Protein AF-A0A4Y8CEU1-F1 (afdb_monomer_lite)

Foldseek 3Di:
DAPPPVVPVVVVVVVVCVVVVLDDDDYPVDDDVVVVVVCVVPDPCVVSVVVVVVVDDPPPVVVVVVVVVVVVVVVVD

Structure (mmCIF, N/CA/C/O backbone):
data_AF-A0A4Y8CEU1-F1
#
_entry.id   AF-A0A4Y8CEU1-F1
#
loop_
_atom_site.group_PDB
_atom_site.id
_atom_site.type_symbol
_atom_site.label_atom_id
_atom_site.label_alt_id
_atom_site.label_comp_id
_atom_site.label_asym_id
_atom_site.label_entity_id
_atom_site.label_seq_id
_atom_site.pdbx_PDB_ins_code
_atom_site.Cartn_x
_atom_site.Cartn_y
_atom_site.Cartn_z
_atom_site.occupancy
_atom_site.B_iso_or_equiv
_atom_site.auth_seq_id
_atom_site.auth_comp_id
_atom_site.auth_asym_id
_atom_site.auth_atom_id
_atom_site.pdbx_PDB_model_num
ATOM 1 N N . PRO A 1 1 ? 5.841 2.469 7.879 1.00 90.00 1 PRO A N 1
ATOM 2 C CA . PRO A 1 1 ? 7.239 2.477 7.375 1.00 90.00 1 PRO A CA 1
ATOM 3 C C . PRO A 1 1 ? 8.255 2.363 8.515 1.00 90.00 1 PRO A C 1
ATOM 5 O O . PRO A 1 1 ? 8.033 2.976 9.561 1.00 90.00 1 PRO A O 1
ATOM 8 N N . TYR A 1 2 ? 9.330 1.590 8.320 1.00 84.69 2 TYR A N 1
ATOM 9 C CA . TYR A 1 2 ? 10.429 1.481 9.283 1.00 84.69 2 TYR A CA 1
ATOM 10 C C . TYR A 1 2 ? 11.259 2.780 9.280 1.00 84.69 2 TYR A C 1
ATOM 12 O O . TYR A 1 2 ? 11.762 3.165 8.222 1.00 84.69 2 TYR A O 1
ATOM 20 N N . PRO A 1 3 ? 11.411 3.474 10.423 1.00 76.25 3 PRO A N 1
ATOM 21 C CA . PRO A 1 3 ? 11.980 4.825 10.468 1.00 76.25 3 PRO A CA 1
ATOM 22 C C . PRO A 1 3 ? 13.474 4.884 10.123 1.00 76.25 3 PRO A C 1
ATOM 24 O O . PRO A 1 3 ? 13.957 5.938 9.724 1.00 76.25 3 PRO A O 1
ATOM 27 N N . TYR A 1 4 ? 14.196 3.765 10.229 1.00 80.50 4 TYR A N 1
ATOM 28 C CA . TYR A 1 4 ? 15.626 3.689 9.906 1.00 80.50 4 TYR A CA 1
ATOM 29 C C . TYR A 1 4 ? 15.895 3.123 8.504 1.00 80.50 4 TYR A C 1
ATOM 31 O O . TYR A 1 4 ? 17.035 2.810 8.164 1.00 80.50 4 TYR A O 1
ATOM 39 N N . ALA A 1 5 ? 14.860 2.972 7.669 1.00 79.94 5 ALA A N 1
ATOM 40 C CA . ALA A 1 5 ? 15.051 2.613 6.271 1.00 79.94 5 ALA A CA 1
ATOM 41 C C . ALA A 1 5 ? 15.872 3.701 5.561 1.00 79.94 5 ALA A C 1
ATOM 43 O O . ALA A 1 5 ? 15.594 4.896 5.704 1.00 79.94 5 ALA A O 1
ATOM 44 N N . ALA A 1 6 ? 16.862 3.285 4.765 1.00 83.69 6 ALA A N 1
ATOM 45 C CA . ALA A 1 6 ? 17.724 4.201 4.025 1.00 83.69 6 ALA A CA 1
ATOM 46 C C . ALA A 1 6 ? 16.892 5.250 3.269 1.00 83.69 6 ALA A C 1
ATOM 48 O O . ALA A 1 6 ? 15.968 4.906 2.527 1.00 83.69 6 ALA A O 1
ATOM 49 N N . LYS A 1 7 ? 17.204 6.533 3.506 1.00 84.06 7 LYS A N 1
ATOM 50 C CA . LYS A 1 7 ? 16.560 7.704 2.882 1.00 84.06 7 LYS A CA 1
ATOM 51 C C . LYS A 1 7 ? 15.022 7.710 2.957 1.00 84.06 7 LYS A C 1
ATOM 53 O O . LYS A 1 7 ? 14.369 8.332 2.124 1.00 84.06 7 LYS A O 1
ATOM 58 N N . ASN A 1 8 ? 14.432 7.016 3.933 1.00 87.62 8 ASN A N 1
ATOM 59 C CA . ASN A 1 8 ? 12.984 6.907 4.096 1.00 87.62 8 ASN A CA 1
ATOM 60 C C . ASN A 1 8 ? 12.261 6.325 2.854 1.00 87.62 8 ASN A C 1
ATOM 62 O O . ASN A 1 8 ? 11.094 6.629 2.606 1.00 87.62 8 ASN A O 1
ATOM 66 N N . HIS A 1 9 ? 12.936 5.473 2.063 1.00 89.81 9 HIS A N 1
ATOM 67 C CA . HIS A 1 9 ? 12.388 4.920 0.813 1.00 89.81 9 HIS A CA 1
ATOM 68 C C . HIS A 1 9 ? 11.022 4.243 1.004 1.00 89.81 9 HIS A C 1
ATOM 70 O O . HIS A 1 9 ? 10.127 4.405 0.181 1.00 89.81 9 HIS A O 1
ATOM 76 N N . GLN A 1 10 ? 10.824 3.527 2.116 1.00 91.75 10 GLN A N 1
ATOM 77 C CA . GLN A 1 10 ? 9.546 2.869 2.403 1.00 91.75 10 GLN A CA 1
ATOM 78 C C . GL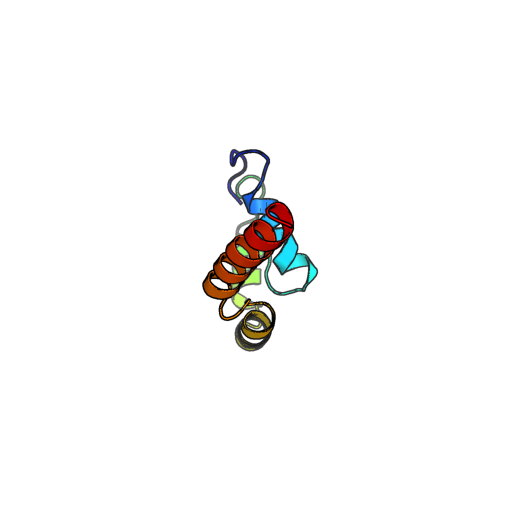N A 1 10 ? 8.389 3.863 2.568 1.00 91.75 10 GLN A C 1
ATOM 80 O O . GLN A 1 10 ? 7.269 3.564 2.160 1.00 91.75 10 GLN A O 1
ATOM 85 N N . TYR A 1 11 ? 8.640 5.034 3.163 1.00 93.81 11 TYR A N 1
ATOM 86 C CA . TYR A 1 11 ? 7.624 6.076 3.276 1.00 93.81 11 TYR A CA 1
ATOM 87 C C . TYR A 1 11 ? 7.259 6.620 1.903 1.00 93.81 11 TYR A C 1
ATOM 89 O O . TYR A 1 11 ? 6.079 6.688 1.595 1.00 93.81 11 TYR A O 1
ATOM 97 N N . PHE A 1 12 ? 8.243 6.942 1.060 1.00 94.00 12 PHE A N 1
ATOM 98 C CA . PHE A 1 12 ? 7.967 7.492 -0.268 1.00 94.00 12 PHE A CA 1
ATOM 99 C C . PHE A 1 12 ? 7.262 6.489 -1.190 1.00 94.00 12 PHE A C 1
ATOM 101 O O . PHE A 1 12 ? 6.306 6.865 -1.865 1.00 94.00 12 PHE A O 1
ATOM 108 N N . ASN A 1 13 ? 7.639 5.206 -1.138 1.00 92.31 13 ASN A N 1
ATOM 109 C CA . ASN A 1 13 ? 6.925 4.142 -1.850 1.00 92.31 13 ASN A CA 1
ATOM 110 C C . ASN A 1 13 ? 5.452 4.065 -1.420 1.00 92.31 13 ASN A C 1
ATOM 112 O O . ASN A 1 13 ? 4.562 3.941 -2.257 1.00 92.31 13 ASN A O 1
ATOM 116 N N . ALA A 1 14 ? 5.179 4.161 -0.116 1.00 95.44 14 ALA A N 1
ATOM 117 C CA . ALA A 1 14 ? 3.811 4.150 0.392 1.00 95.44 14 ALA A CA 1
ATOM 118 C C . ALA A 1 14 ? 3.066 5.469 0.110 1.00 95.44 14 ALA A C 1
ATOM 120 O O . ALA A 1 14 ? 1.871 5.443 -0.170 1.00 95.44 14 ALA A O 1
ATOM 121 N N . LYS A 1 15 ? 3.758 6.615 0.139 1.00 96.31 15 LYS A N 1
ATOM 122 C CA . LYS A 1 15 ? 3.203 7.954 -0.118 1.00 96.31 15 LYS A CA 1
ATOM 123 C C . LYS A 1 15 ? 2.657 8.070 -1.533 1.00 96.31 15 LYS A C 1
ATOM 125 O O . LYS A 1 15 ? 1.566 8.598 -1.698 1.00 96.31 15 LYS A O 1
ATOM 130 N N . PHE A 1 16 ? 3.345 7.480 -2.511 1.00 95.94 16 PHE A N 1
ATOM 131 C CA . PHE A 1 16 ? 2.844 7.349 -3.880 1.00 95.94 16 PHE A CA 1
ATOM 132 C C . PHE A 1 16 ? 1.434 6.727 -3.935 1.00 95.94 16 PHE A C 1
ATOM 134 O O . PHE A 1 16 ? 0.558 7.241 -4.625 1.00 95.94 16 PHE A O 1
ATOM 141 N N . LEU A 1 17 ? 1.188 5.666 -3.158 1.00 96.56 17 LEU A N 1
ATOM 142 C CA . LEU A 1 17 ? -0.122 5.007 -3.079 1.00 96.56 17 LEU A CA 1
ATOM 143 C C . LEU A 1 17 ? -1.134 5.821 -2.256 1.00 96.56 17 LEU A C 1
ATOM 145 O O . LEU A 1 17 ? -2.308 5.914 -2.620 1.00 96.56 17 LEU A O 1
ATOM 149 N N . GLN A 1 18 ? -0.697 6.418 -1.144 1.00 96.88 18 GLN A N 1
ATOM 150 C CA . GLN A 1 18 ? -1.558 7.226 -0.278 1.00 96.88 18 GLN A CA 1
ATOM 151 C C . GLN A 1 18 ? -2.076 8.478 -0.995 1.00 96.88 18 GLN A C 1
ATOM 153 O O . GLN A 1 18 ? -3.244 8.822 -0.830 1.00 96.88 18 GLN A O 1
ATOM 158 N N . ASP A 1 19 ? -1.254 9.111 -1.835 1.00 97.19 19 ASP A N 1
ATOM 159 C CA . ASP A 1 19 ? -1.630 10.287 -2.635 1.00 97.19 19 ASP A CA 1
ATOM 160 C C . ASP A 1 19 ? -2.728 9.993 -3.654 1.00 97.19 19 ASP A C 1
ATOM 162 O O . ASP A 1 19 ? -3.459 10.884 -4.078 1.00 97.19 19 ASP A O 1
ATOM 166 N N . GLN A 1 20 ? -2.898 8.719 -3.994 1.00 96.19 20 GLN A N 1
ATOM 167 C CA . GLN A 1 20 ? -3.972 8.222 -4.840 1.00 96.19 20 GLN A CA 1
ATOM 168 C C . GLN A 1 20 ? -5.140 7.653 -4.019 1.00 96.19 20 GLN A C 1
ATOM 170 O O . GLN A 1 20 ? -6.056 7.059 -4.586 1.00 96.19 20 GLN A O 1
ATOM 175 N N . ALA A 1 21 ? -5.135 7.798 -2.692 1.00 96.00 21 ALA A N 1
ATOM 176 C CA . ALA A 1 21 ? -6.092 7.175 -1.780 1.00 96.00 21 ALA A CA 1
ATOM 177 C C . ALA A 1 21 ? -6.187 5.643 -1.960 1.00 96.00 21 ALA A C 1
ATOM 179 O O . ALA A 1 21 ? -7.280 5.076 -1.948 1.00 96.00 21 ALA A O 1
ATOM 180 N N . LEU A 1 22 ? -5.048 4.976 -2.184 1.00 96.44 22 LEU A N 1
ATOM 181 C CA . LEU A 1 22 ? -4.948 3.516 -2.347 1.00 96.44 22 LEU A CA 1
ATOM 182 C C . LEU A 1 22 ? -4.356 2.812 -1.123 1.00 96.44 22 LEU A C 1
ATOM 184 O O . LEU A 1 22 ? -4.323 1.587 -1.069 1.00 96.44 22 LEU A O 1
ATOM 188 N N . CYS A 1 23 ? -3.884 3.560 -0.129 1.00 95.94 23 CYS A N 1
ATOM 189 C CA . CYS A 1 23 ? -3.467 3.005 1.152 1.00 95.94 23 CYS A CA 1
ATOM 190 C C . CYS A 1 23 ? -3.555 4.057 2.263 1.00 95.94 23 CYS A C 1
ATOM 192 O O . CYS A 1 23 ? -3.769 5.246 2.016 1.00 95.94 23 CYS A O 1
ATOM 194 N N . GLN A 1 24 ? -3.351 3.610 3.500 1.00 95.69 24 GLN A N 1
ATOM 195 C CA . GLN A 1 24 ? -3.076 4.474 4.642 1.00 95.69 24 GLN A CA 1
ATOM 196 C C . GLN A 1 24 ? -1.682 4.167 5.182 1.00 95.69 24 GLN A C 1
ATOM 198 O O . GLN A 1 24 ? -1.258 3.011 5.213 1.00 95.69 24 GLN A O 1
ATOM 203 N N . ILE A 1 25 ? -0.966 5.205 5.611 1.00 95.56 25 ILE A N 1
ATOM 204 C CA . ILE A 1 25 ? 0.393 5.079 6.135 1.00 95.56 25 ILE A CA 1
ATOM 205 C C . ILE A 1 25 ? 0.368 5.252 7.645 1.00 95.56 25 ILE A C 1
ATOM 207 O O . ILE A 1 25 ? -0.039 6.293 8.151 1.00 95.56 25 ILE A O 1
ATOM 211 N N . PHE A 1 26 ? 0.898 4.254 8.345 1.00 95.31 26 PHE A N 1
ATOM 212 C CA . PHE A 1 26 ? 1.187 4.320 9.772 1.00 95.31 26 PHE A CA 1
ATOM 213 C C . PHE A 1 26 ? 2.700 4.222 9.977 1.00 95.31 26 PHE A C 1
ATOM 215 O O . PHE A 1 26 ? 3.348 3.261 9.542 1.00 95.31 26 PHE A O 1
ATOM 222 N N . MET A 1 27 ? 3.294 5.247 10.588 1.00 93.44 27 MET A N 1
ATOM 223 C CA . MET A 1 27 ? 4.721 5.268 10.916 1.00 93.44 27 MET A CA 1
ATOM 224 C C . MET A 1 27 ? 4.954 4.497 12.213 1.00 93.44 27 MET A C 1
ATOM 226 O O . MET A 1 27 ? 4.251 4.719 13.191 1.00 93.44 27 MET A O 1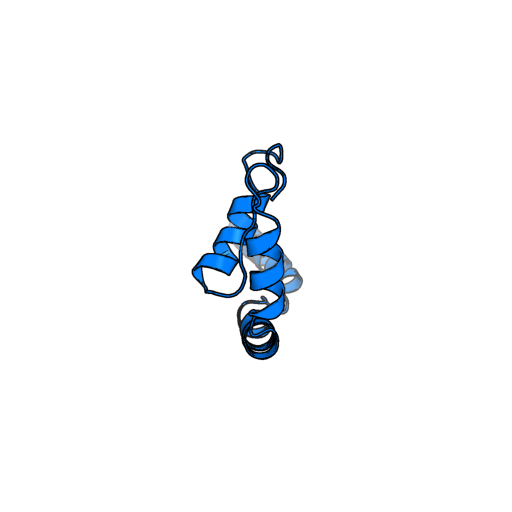
ATOM 230 N N . GLN A 1 28 ? 5.942 3.600 12.240 1.00 90.94 28 GLN A N 1
ATOM 231 C CA . GLN A 1 28 ? 6.158 2.708 13.388 1.00 90.94 28 GLN A CA 1
ATOM 232 C C . GLN A 1 28 ? 6.431 3.466 14.694 1.00 90.94 28 GLN A C 1
ATOM 234 O O . GLN A 1 28 ? 6.015 3.031 15.760 1.00 90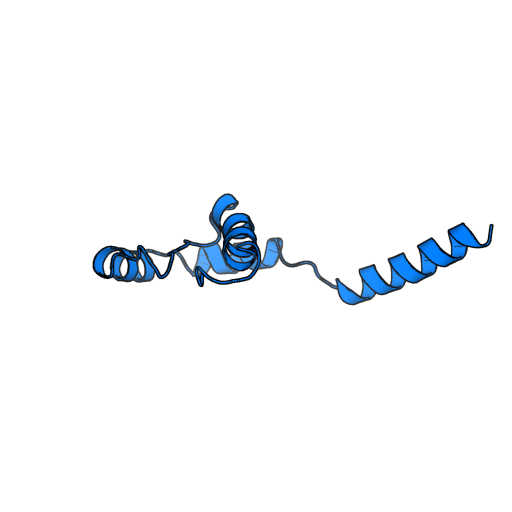.94 28 GLN A O 1
ATOM 239 N N . ASN A 1 29 ? 7.130 4.595 14.614 1.00 90.81 29 ASN A N 1
ATOM 240 C CA . ASN A 1 29 ? 7.511 5.404 15.769 1.00 90.81 29 ASN A CA 1
ATOM 241 C C . ASN A 1 29 ? 6.404 6.345 16.272 1.00 90.81 29 ASN A C 1
ATOM 243 O O . ASN A 1 29 ? 6.582 6.949 17.323 1.00 90.81 29 ASN A O 1
ATOM 247 N N . SER A 1 30 ? 5.294 6.499 15.547 1.00 90.62 30 SER A N 1
ATOM 248 C CA . SER A 1 30 ? 4.214 7.425 15.919 1.00 90.62 30 SER A CA 1
ATOM 249 C C . SER A 1 30 ? 2.820 6.816 15.762 1.00 90.62 30 SER A C 1
ATOM 251 O O . SER A 1 30 ? 1.834 7.546 15.659 1.00 90.62 30 SER A O 1
ATOM 253 N N . ILE A 1 31 ? 2.727 5.488 15.675 1.00 94.38 31 ILE A N 1
ATOM 254 C CA . ILE A 1 31 ? 1.454 4.794 15.510 1.00 94.38 31 ILE A CA 1
ATOM 255 C C . ILE A 1 31 ? 0.634 4.874 16.801 1.00 94.38 31 ILE A C 1
ATOM 257 O O . ILE A 1 31 ? 1.098 4.505 17.877 1.00 94.38 31 ILE A O 1
ATOM 261 N N . ASN A 1 32 ? -0.608 5.335 16.682 1.00 96.44 32 ASN A N 1
ATOM 262 C CA . ASN A 1 32 ? -1.625 5.146 17.709 1.00 96.44 32 ASN A CA 1
ATOM 263 C C . ASN A 1 32 ? -2.377 3.844 17.393 1.00 96.44 32 ASN A C 1
ATOM 265 O O . ASN A 1 32 ? -2.930 3.708 16.300 1.00 96.44 32 ASN A O 1
ATOM 269 N N . LEU A 1 33 ? -2.367 2.885 18.323 1.00 95.62 33 LEU A N 1
ATOM 270 C CA . LEU A 1 33 ? -2.935 1.553 18.087 1.00 95.62 33 LEU A CA 1
ATOM 271 C C . LEU A 1 33 ? -4.458 1.578 17.919 1.00 95.62 33 LEU A C 1
ATOM 273 O O . LEU A 1 33 ? -4.974 0.869 17.058 1.00 95.62 33 LEU A O 1
ATOM 277 N N . ASP A 1 34 ? -5.172 2.421 18.664 1.00 96.88 34 ASP A N 1
ATOM 278 C CA . ASP A 1 34 ? -6.631 2.514 18.558 1.00 96.88 34 ASP A CA 1
ATOM 279 C C . ASP A 1 34 ? -7.052 3.048 17.188 1.00 96.88 34 ASP A C 1
ATOM 281 O O . ASP A 1 34 ? -7.932 2.484 16.536 1.00 96.88 34 ASP A O 1
ATOM 285 N N . GLU A 1 35 ? -6.398 4.110 16.713 1.00 95.50 35 GLU A N 1
ATOM 286 C CA . GLU A 1 35 ? -6.651 4.648 15.373 1.00 95.50 35 GLU A CA 1
ATOM 287 C C . GLU A 1 35 ? -6.239 3.661 14.279 1.00 95.50 35 GLU A C 1
ATOM 289 O O . GLU A 1 35 ? -6.966 3.494 13.301 1.00 95.50 35 GLU A O 1
ATOM 294 N N . PHE A 1 36 ? -5.133 2.937 14.464 1.00 95.94 36 PHE A N 1
ATOM 295 C CA . PHE A 1 36 ? -4.715 1.881 13.545 1.00 95.94 36 PHE A CA 1
ATOM 296 C C . PHE A 1 36 ? -5.770 0.775 13.407 1.00 95.94 36 PHE A C 1
ATOM 298 O O . PHE A 1 36 ? -6.167 0.443 12.287 1.00 95.94 36 PHE A O 1
ATOM 305 N N . PHE A 1 37 ? -6.283 0.245 14.522 1.00 96.56 37 PHE A N 1
ATOM 306 C CA . PHE A 1 37 ? -7.324 -0.785 14.493 1.00 96.56 37 PHE A CA 1
ATOM 307 C C . PHE A 1 37 ? -8.633 -0.268 13.891 1.00 96.56 37 PHE A C 1
ATOM 309 O O . PHE A 1 37 ? -9.228 -0.945 13.049 1.00 96.56 37 PHE A O 1
ATOM 316 N N . LYS A 1 38 ? -9.062 0.951 14.247 1.00 96.50 38 LYS A N 1
ATOM 317 C CA . LYS A 1 38 ? -10.236 1.588 13.626 1.00 96.50 38 LYS A CA 1
ATOM 318 C C . LYS A 1 38 ? -10.063 1.729 12.118 1.00 96.50 38 LYS A C 1
ATOM 320 O O . LYS A 1 38 ? -11.019 1.519 11.377 1.00 96.50 38 LYS A O 1
ATOM 325 N N . SER A 1 39 ? -8.866 2.085 11.665 1.00 95.44 39 SER A N 1
ATOM 326 C CA . SER A 1 39 ? -8.552 2.214 10.248 1.00 95.44 39 SER A CA 1
ATOM 327 C C . SER A 1 39 ? -8.656 0.890 9.504 1.00 95.44 39 SER A C 1
ATOM 329 O O . SER A 1 39 ? -9.321 0.854 8.473 1.00 95.44 39 SER A O 1
ATOM 331 N N . ILE A 1 40 ? -8.092 -0.202 10.039 1.00 94.44 40 ILE A N 1
ATOM 332 C CA . ILE A 1 40 ? -8.200 -1.539 9.425 1.00 94.44 40 ILE A CA 1
ATOM 333 C C . ILE A 1 40 ? -9.665 -1.899 9.151 1.00 94.44 40 ILE A C 1
ATOM 335 O O . ILE A 1 40 ? -9.988 -2.361 8.060 1.00 94.44 40 ILE A O 1
ATOM 339 N N . LEU A 1 41 ? -10.556 -1.635 10.111 1.00 95.00 41 LEU A N 1
ATOM 340 C CA . LEU A 1 41 ? -11.980 -1.967 10.005 1.00 95.00 41 LEU A CA 1
ATOM 341 C C . LEU A 1 41 ? -12.775 -1.039 9.072 1.00 95.00 41 LEU A C 1
ATOM 343 O O . LEU A 1 41 ? -13.877 -1.388 8.659 1.00 95.00 41 LEU A O 1
ATOM 347 N N . LYS A 1 42 ? -12.248 0.148 8.752 1.00 95.56 42 LYS A N 1
ATOM 348 C CA . LYS A 1 42 ? -12.922 1.158 7.917 1.00 95.56 42 LYS A CA 1
ATOM 349 C C . LYS A 1 42 ? -12.468 1.157 6.459 1.00 95.56 42 LYS A C 1
ATOM 351 O O . LYS A 1 42 ? -13.092 1.825 5.636 1.00 95.56 42 LYS A O 1
ATOM 356 N N . LEU A 1 43 ? -11.375 0.471 6.126 1.00 95.19 43 LEU A N 1
ATOM 357 C CA . LEU A 1 43 ? -10.864 0.443 4.759 1.00 95.19 43 LEU A CA 1
ATOM 358 C C . LEU A 1 43 ? -11.852 -0.266 3.829 1.00 95.19 43 LEU A C 1
ATOM 360 O O . LEU A 1 43 ? -12.194 -1.429 4.026 1.00 95.19 43 LEU A O 1
ATOM 364 N N . ASN A 1 44 ? -12.249 0.416 2.754 1.00 96.25 44 ASN A N 1
ATOM 365 C CA . ASN A 1 44 ? -12.968 -0.220 1.65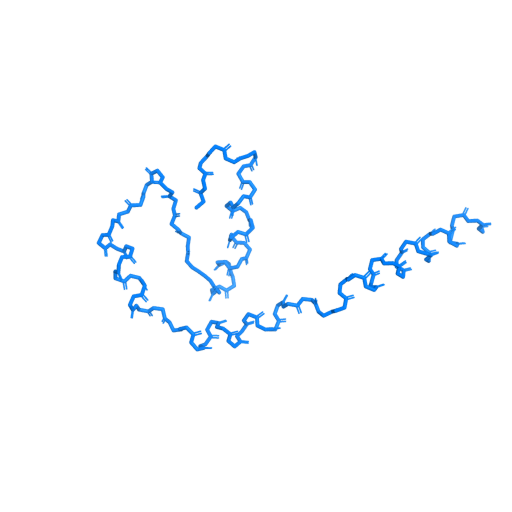7 1.00 96.25 44 ASN A CA 1
ATOM 366 C C . ASN A 1 44 ? -11.975 -1.020 0.798 1.00 96.25 44 ASN A C 1
ATOM 368 O O . ASN A 1 44 ? -11.467 -0.533 -0.215 1.00 96.25 44 ASN A O 1
ATOM 372 N N . LEU A 1 45 ? -11.664 -2.237 1.249 1.00 95.94 45 LEU A N 1
ATOM 373 C CA . LEU A 1 45 ? -10.677 -3.110 0.612 1.00 95.94 45 LEU A CA 1
ATOM 374 C C . LEU A 1 45 ? -11.059 -3.488 -0.823 1.00 95.94 45 LEU A C 1
ATOM 376 O O . LEU A 1 45 ? -10.170 -3.606 -1.659 1.00 95.94 45 LEU A O 1
ATOM 380 N N . GLU A 1 46 ? -12.350 -3.630 -1.129 1.00 97.06 46 GLU A N 1
ATOM 381 C CA . GLU A 1 46 ? -12.825 -3.937 -2.483 1.00 97.06 46 GLU A CA 1
ATOM 382 C C . GLU A 1 46 ? -12.486 -2.805 -3.459 1.00 97.06 46 GLU A C 1
ATOM 384 O O . GLU A 1 46 ? -11.850 -3.032 -4.492 1.00 97.06 46 GLU A O 1
ATOM 389 N N . ASN A 1 47 ? -12.843 -1.567 -3.102 1.00 96.94 47 ASN A N 1
ATOM 390 C CA . ASN A 1 47 ? -12.545 -0.387 -3.912 1.00 96.94 47 ASN A CA 1
ATOM 391 C C . ASN A 1 47 ? -11.029 -0.199 -4.074 1.00 96.94 47 ASN A C 1
ATOM 393 O O . ASN A 1 47 ? -10.538 -0.033 -5.194 1.00 96.94 47 ASN A O 1
ATOM 397 N N . ILE A 1 48 ? -10.284 -0.275 -2.966 1.00 97.12 48 ILE A N 1
ATOM 398 C CA . ILE A 1 48 ? -8.826 -0.121 -2.968 1.00 97.12 48 ILE A CA 1
ATOM 399 C C . ILE A 1 48 ? -8.173 -1.189 -3.850 1.00 97.12 48 ILE A C 1
ATOM 401 O O . ILE A 1 48 ? -7.391 -0.847 -4.734 1.00 97.12 48 ILE A O 1
ATOM 405 N N . SER A 1 49 ? -8.520 -2.464 -3.661 1.00 96.25 49 SER A N 1
ATOM 406 C CA . SER A 1 49 ? -7.959 -3.580 -4.431 1.00 96.25 49 SER A CA 1
ATOM 407 C C . SER A 1 49 ? -8.271 -3.458 -5.922 1.00 96.25 49 SER A C 1
ATOM 409 O O . SER A 1 49 ? -7.382 -3.612 -6.757 1.00 96.25 49 SER A O 1
ATOM 411 N N . THR A 1 50 ? -9.503 -3.078 -6.268 1.00 96.69 50 THR A N 1
ATOM 412 C CA . THR A 1 50 ? -9.907 -2.843 -7.662 1.00 96.69 50 THR A CA 1
ATOM 413 C C . THR A 1 50 ? -9.071 -1.740 -8.305 1.00 96.69 50 THR A C 1
ATOM 415 O O . THR A 1 50 ? -8.556 -1.902 -9.409 1.00 96.69 50 THR A O 1
ATOM 418 N N . ARG A 1 51 ? -8.873 -0.615 -7.612 1.00 96.88 51 ARG A N 1
ATOM 419 C CA . ARG A 1 51 ? -8.099 0.509 -8.156 1.00 96.88 51 ARG A CA 1
ATOM 420 C C . ARG A 1 51 ? -6.594 0.239 -8.187 1.00 96.88 51 ARG A C 1
ATOM 422 O O . ARG A 1 51 ? -5.924 0.749 -9.082 1.00 96.88 51 ARG A O 1
ATOM 429 N N . LEU A 1 52 ? -6.067 -0.584 -7.277 1.00 95.88 52 LEU A N 1
ATOM 430 C CA . LEU A 1 52 ? -4.664 -1.014 -7.298 1.00 95.88 52 LEU A CA 1
ATOM 431 C C . LEU A 1 52 ? -4.308 -1.750 -8.601 1.00 95.88 52 LEU A C 1
ATOM 433 O O . LEU A 1 52 ? -3.214 -1.574 -9.136 1.00 95.88 52 LEU A O 1
ATOM 437 N N . GLN A 1 53 ? -5.244 -2.509 -9.175 1.00 94.38 53 GLN A N 1
ATOM 438 C CA . GLN A 1 53 ? -5.023 -3.189 -10.456 1.00 94.38 53 GLN A CA 1
ATOM 439 C C . GLN A 1 53 ? -4.717 -2.203 -11.595 1.00 94.38 53 GLN A C 1
ATOM 441 O O . GLN A 1 53 ? -3.913 -2.515 -12.472 1.00 94.38 53 GLN A O 1
ATOM 446 N N . ASN A 1 54 ? -5.290 -0.996 -11.552 1.00 91.81 54 ASN A N 1
ATOM 447 C CA . ASN A 1 54 ? -5.122 0.019 -12.597 1.00 91.81 54 ASN A CA 1
ATOM 448 C C . ASN A 1 54 ? -3.771 0.739 -12.540 1.00 91.81 54 ASN A C 1
ATOM 450 O O . ASN A 1 54 ? -3.335 1.287 -13.547 1.00 91.81 54 ASN A O 1
ATOM 454 N N . ILE A 1 55 ? -3.107 0.753 -11.381 1.00 91.50 55 ILE A N 1
ATOM 455 C CA . ILE A 1 55 ? -1.780 1.373 -11.234 1.00 91.50 55 ILE A CA 1
ATOM 456 C C . ILE A 1 55 ? -0.638 0.384 -11.477 1.00 91.50 55 ILE A C 1
ATOM 458 O O . ILE A 1 55 ? 0.528 0.772 -11.523 1.00 91.50 55 ILE A O 1
ATOM 462 N N . THR A 1 56 ? -0.954 -0.906 -11.590 1.00 87.56 56 THR A N 1
ATOM 463 C CA . THR A 1 56 ? 0.059 -1.945 -11.744 1.00 87.56 56 THR A CA 1
ATOM 464 C C . THR A 1 56 ? 0.534 -1.968 -13.195 1.00 87.56 56 THR A C 1
ATOM 466 O O . THR A 1 56 ? -0.251 -2.220 -14.110 1.00 87.56 56 THR A O 1
ATOM 469 N N . GLN A 1 57 ? 1.827 -1.730 -13.425 1.00 87.12 57 GLN A N 1
ATOM 470 C CA . GLN A 1 57 ? 2.401 -1.801 -14.768 1.00 87.12 57 GLN A CA 1
ATOM 471 C C . GLN A 1 57 ? 2.478 -3.259 -15.232 1.00 87.12 57 GLN A C 1
ATOM 473 O O . GLN A 1 57 ? 3.294 -4.043 -14.742 1.00 87.12 57 GLN A O 1
ATOM 478 N N . LYS A 1 58 ? 1.658 -3.618 -16.221 1.00 89.44 58 LYS A N 1
ATOM 479 C CA . LYS A 1 58 ? 1.769 -4.916 -16.897 1.00 89.44 58 LYS A CA 1
ATOM 480 C C . LYS A 1 58 ? 3.030 -4.947 -17.761 1.00 89.44 58 LYS A C 1
ATOM 482 O O . LYS A 1 58 ? 3.408 -3.932 -18.345 1.00 89.44 58 LYS A O 1
ATOM 487 N N . ASN A 1 59 ? 3.659 -6.117 -17.845 1.00 93.69 59 ASN A N 1
ATOM 488 C CA . ASN A 1 59 ? 4.822 -6.379 -18.703 1.00 93.69 59 ASN A CA 1
ATOM 489 C C . ASN A 1 59 ? 6.021 -5.449 -18.434 1.00 93.69 59 ASN A C 1
ATOM 491 O O . ASN A 1 59 ? 6.795 -5.142 -19.337 1.00 93.69 59 ASN A O 1
ATOM 495 N N . GLY A 1 60 ? 6.191 -4.986 -17.188 1.00 91.56 60 GLY A N 1
ATOM 496 C CA . GLY A 1 60 ? 7.262 -4.048 -16.836 1.00 91.56 60 GLY A CA 1
ATOM 497 C C . GLY A 1 60 ? 8.664 -4.570 -17.176 1.00 91.56 60 GLY A C 1
ATOM 498 O O . GLY A 1 60 ? 9.501 -3.805 -17.643 1.00 91.56 60 GLY A O 1
ATOM 499 N N . ALA A 1 61 ? 8.907 -5.875 -17.018 1.00 93.38 61 ALA A N 1
ATOM 500 C CA . ALA A 1 61 ? 10.176 -6.496 -17.398 1.00 93.38 61 ALA A CA 1
ATOM 501 C C . ALA A 1 61 ? 10.440 -6.407 -18.912 1.00 93.38 61 ALA A C 1
ATOM 503 O O . ALA A 1 61 ? 11.518 -5.973 -19.318 1.00 93.38 61 ALA A O 1
ATOM 504 N N . ASP A 1 62 ? 9.446 -6.738 -19.743 1.00 95.19 62 ASP A N 1
ATOM 505 C CA . ASP A 1 62 ? 9.569 -6.673 -21.204 1.00 95.19 62 ASP A CA 1
ATOM 506 C C . ASP A 1 62 ? 9.842 -5.243 -21.673 1.00 95.19 62 ASP A C 1
ATOM 508 O O . ASP A 1 62 ? 10.695 -5.020 -22.531 1.00 95.19 62 ASP A O 1
ATOM 512 N N . MET A 1 63 ? 9.168 -4.259 -21.069 1.00 94.12 63 MET A N 1
ATOM 513 C CA . MET A 1 63 ? 9.394 -2.844 -21.368 1.00 94.12 63 MET A CA 1
ATOM 514 C C . MET A 1 63 ? 10.829 -2.411 -21.056 1.00 94.12 63 MET A C 1
ATOM 516 O O . MET A 1 63 ? 11.427 -1.669 -21.834 1.00 94.12 63 MET A O 1
ATOM 520 N N . LEU A 1 64 ? 11.397 -2.881 -19.941 1.00 93.94 64 LEU A N 1
ATOM 521 C CA . LEU A 1 64 ? 12.783 -2.581 -19.576 1.00 93.94 64 LEU A CA 1
ATOM 522 C C . LEU A 1 64 ? 13.774 -3.201 -20.566 1.00 93.94 64 LEU A C 1
ATOM 524 O O . LEU A 1 64 ? 14.710 -2.522 -20.987 1.00 93.94 64 LEU A O 1
ATOM 528 N N . ILE A 1 65 ? 13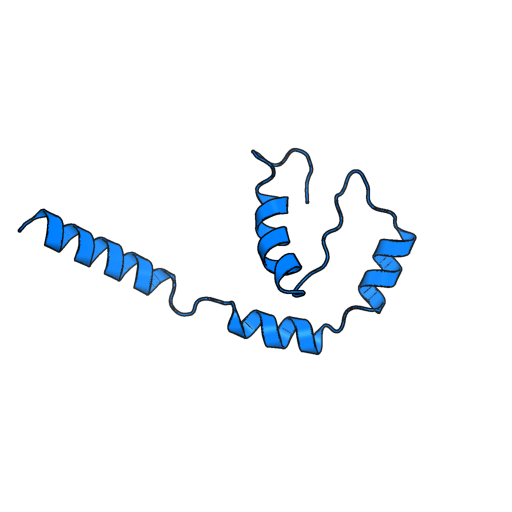.552 -4.454 -20.977 1.00 94.81 65 ILE A N 1
ATOM 529 C CA . ILE A 1 65 ? 14.394 -5.134 -21.973 1.00 94.81 65 ILE A CA 1
ATOM 530 C C . ILE A 1 65 ? 14.313 -4.411 -23.320 1.00 94.81 65 ILE A C 1
ATOM 532 O O . ILE A 1 65 ? 15.347 -4.089 -23.904 1.00 94.81 65 ILE A O 1
ATOM 536 N N . GLN A 1 66 ? 13.102 -4.107 -23.799 1.00 94.75 66 GLN A N 1
ATOM 537 C CA . GLN A 1 66 ? 12.914 -3.371 -25.050 1.00 94.75 66 GLN A CA 1
ATOM 538 C C . GLN A 1 66 ? 13.619 -2.017 -25.006 1.00 94.75 66 GLN A C 1
ATOM 540 O O . GLN A 1 66 ? 14.333 -1.673 -25.945 1.00 94.75 66 GLN A O 1
ATOM 545 N N . LYS A 1 67 ? 13.479 -1.276 -23.902 1.00 92.62 67 LYS A N 1
ATOM 546 C CA . LYS A 1 67 ? 14.142 0.017 -23.736 1.00 92.62 67 LYS A CA 1
ATOM 547 C C . LYS A 1 67 ? 15.666 -0.108 -23.774 1.00 92.62 67 LYS A C 1
ATOM 549 O O . LYS A 1 67 ? 16.300 0.634 -24.512 1.00 92.62 67 LYS A O 1
ATOM 554 N N . ALA A 1 68 ? 16.246 -1.071 -23.061 1.00 93.31 68 ALA A N 1
ATOM 555 C CA . ALA A 1 68 ? 17.691 -1.294 -23.070 1.00 93.31 68 ALA A CA 1
ATOM 556 C C . ALA A 1 68 ? 18.231 -1.674 -24.464 1.00 93.31 68 ALA A C 1
ATOM 558 O O . ALA A 1 68 ? 19.307 -1.224 -24.854 1.00 93.31 68 ALA A O 1
ATOM 559 N N . LEU A 1 69 ? 17.488 -2.482 -25.230 1.00 92.94 69 LEU A N 1
ATOM 560 C CA . LEU A 1 69 ? 17.868 -2.876 -26.592 1.00 92.94 69 LEU A CA 1
ATOM 561 C C . LEU A 1 69 ? 17.753 -1.715 -27.591 1.00 92.94 69 LEU A C 1
ATOM 563 O O . LEU A 1 69 ? 18.653 -1.528 -28.407 1.00 92.94 69 LEU A O 1
ATOM 567 N N . ILE A 1 70 ? 16.674 -0.930 -27.522 1.00 89.44 70 ILE A N 1
ATOM 568 C CA . ILE A 1 70 ? 16.463 0.238 -28.391 1.00 89.44 70 ILE A CA 1
ATOM 569 C C . ILE A 1 70 ? 17.504 1.319 -28.097 1.00 89.44 70 ILE A C 1
ATOM 571 O O . ILE A 1 70 ? 18.134 1.809 -29.032 1.00 89.44 70 ILE A O 1
ATOM 575 N N . ASP A 1 71 ? 17.728 1.641 -26.819 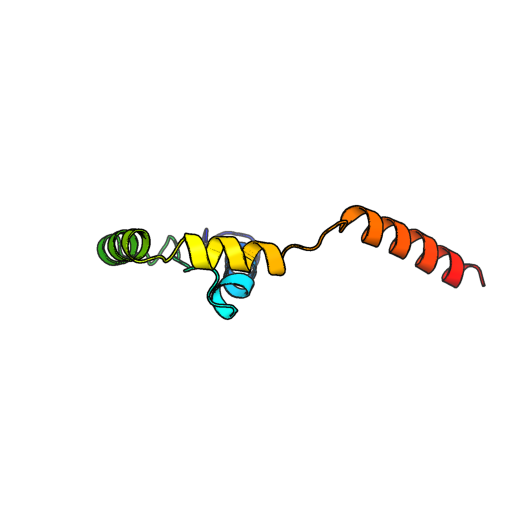1.00 77.56 71 ASP A N 1
ATOM 576 C CA . ASP A 1 71 ? 18.683 2.676 -26.410 1.00 77.56 71 ASP A CA 1
ATOM 577 C C . ASP A 1 71 ? 20.118 2.307 -26.864 1.00 77.56 71 ASP A C 1
ATOM 579 O O . ASP A 1 71 ? 20.859 3.170 -27.341 1.00 77.56 71 ASP A O 1
ATOM 583 N N . ASN A 1 72 ? 20.483 1.015 -26.837 1.00 65.94 72 ASN A N 1
ATOM 584 C CA . ASN A 1 72 ? 21.745 0.514 -27.402 1.00 65.94 72 ASN A CA 1
ATOM 585 C C . ASN A 1 72 ? 21.836 0.676 -28.929 1.00 65.94 72 ASN A C 1
ATOM 587 O O . ASN A 1 72 ? 22.901 1.003 -29.446 1.00 65.94 72 ASN A O 1
ATOM 591 N N . LEU A 1 73 ? 20.742 0.471 -29.667 1.00 60.12 73 LEU A N 1
ATOM 592 C CA . LEU A 1 73 ? 20.725 0.639 -31.126 1.00 60.12 73 LEU A CA 1
ATOM 593 C C . LEU A 1 73 ? 20.838 2.111 -31.547 1.00 60.12 73 LEU A C 1
ATOM 595 O O . LEU A 1 73 ? 21.427 2.400 -32.588 1.00 60.12 73 LEU A O 1
ATOM 599 N N . THR A 1 74 ? 20.321 3.043 -30.741 1.00 58.22 74 THR A N 1
ATOM 600 C CA . THR A 1 74 ? 20.515 4.489 -30.947 1.00 58.22 74 THR A CA 1
ATOM 601 C C . THR A 1 74 ? 21.921 4.979 -30.617 1.00 58.22 74 THR A C 1
ATOM 603 O O . THR A 1 74 ? 22.303 6.020 -31.129 1.00 58.22 74 THR A O 1
ATOM 606 N N . PHE A 1 75 ? 22.697 4.258 -29.803 1.00 54.84 75 PHE A N 1
ATOM 607 C CA . PHE A 1 75 ? 24.079 4.635 -29.472 1.00 54.84 75 PHE A CA 1
ATOM 608 C C . PHE A 1 75 ? 25.099 4.186 -30.538 1.00 54.84 75 PHE A C 1
ATOM 610 O O . PHE A 1 75 ? 26.233 4.657 -30.549 1.00 54.84 75 PHE A O 1
ATOM 617 N N . ILE A 1 76 ? 24.711 3.254 -31.419 1.00 57.62 76 ILE A N 1
ATOM 618 C CA . ILE A 1 76 ? 25.561 2.693 -32.489 1.00 57.62 76 ILE A CA 1
ATOM 619 C C . ILE A 1 76 ? 25.327 3.408 -33.842 1.00 57.62 76 ILE A C 1
ATOM 621 O O . ILE A 1 76 ? 26.062 3.172 -34.801 1.00 57.62 76 ILE A O 1
ATOM 625 N N . ARG A 1 77 ? 24.325 4.290 -33.936 1.00 47.41 77 ARG A N 1
ATOM 626 C CA . ARG A 1 77 ? 24.071 5.155 -35.101 1.00 47.41 77 ARG A CA 1
ATOM 627 C C . ARG A 1 77 ? 24.567 6.569 -34.852 1.00 47.41 77 ARG A C 1
ATOM 629 O O . ARG A 1 77 ? 25.038 7.173 -35.838 1.00 47.41 77 ARG A O 1
#

Sequence (77 aa):
PYPYAAKNHQYFNAKFLQDQALCQIFMQNSINLDEFFKSILKLNLENISTRLQNITQKNGADMLIQKALIDNLTFIR

Secondary structure (DSSP, 8-state):
--TTSGGGHHHHHHHHHHTTTS-----TTT--HHHHHHHHHH--HHHHHHHHHHHS-TTHHHHHHHHHHHHHHHH--

pLDDT: mean 90.12, std 10.68, range [47.41, 97.19]

Radius of gyration: 18.45 Å; chains: 1; bounding box: 38×17×54 Å